Protein AF-A0A1X6N985-F1 (afdb_monomer_lite)

Sequence (125 aa):
MASNASIESLTDSLKRKSLTPQRKHHKLLKDGSEVWSQEVEKIFVDGLHKYWESPWATYSRGRSRWRNQFLVEHLKKHGIDRSKKQVASHIQVLRNMWRGEPEFHLVAGGEELFQENGLLASPQS

Organism: NCBI:txid670580

InterPro domains:
  IPR000818 TEA/ATTS domain [PF01285] (33-97)
  IPR000818 TEA/ATTS domain [PS51088] (29-101)
  IPR000818 TEA/ATTS domain [SM00426] (27-94)
  IPR038096 TEA/ATTS domain superfamily [G3DSA:6.10.20.40] (29-102)

Structure (mmCIF, N/CA/C/O backbone):
data_AF-A0A1X6N985-F1
#
_entry.id   AF-A0A1X6N985-F1
#
loop_
_atom_site.group_PDB
_atom_site.id
_atom_site.type_symbol
_atom_site.label_atom_id
_atom_site.label_alt_id
_atom_site.label_comp_id
_atom_site.label_asym_id
_atom_site.label_entity_id
_atom_site.label_seq_id
_atom_site.pdbx_PDB_ins_code
_atom_site.Cartn_x
_atom_site.Cartn_y
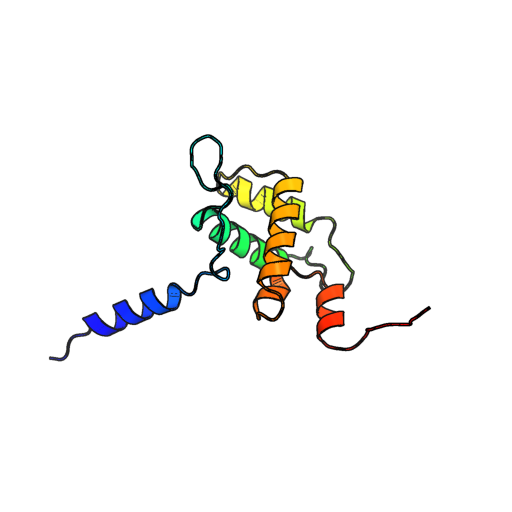_atom_site.Cartn_z
_atom_site.occupancy
_atom_site.B_iso_or_equiv
_atom_site.auth_seq_id
_atom_site.auth_comp_id
_atom_site.auth_asym_id
_atom_site.auth_atom_id
_atom_site.pdbx_PDB_model_num
ATOM 1 N N . MET A 1 1 ? 6.234 -42.479 25.593 1.00 42.97 1 MET A N 1
ATOM 2 C CA . MET A 1 1 ? 5.235 -41.557 25.011 1.00 42.97 1 MET A CA 1
ATOM 3 C C . MET A 1 1 ? 5.837 -40.159 25.038 1.00 42.97 1 MET A C 1
ATOM 5 O O . MET A 1 1 ? 5.801 -39.521 26.078 1.00 42.97 1 MET A O 1
ATOM 9 N N . ALA A 1 2 ? 6.525 -39.750 23.967 1.00 40.38 2 ALA A N 1
ATOM 10 C CA . ALA A 1 2 ? 7.191 -38.448 23.903 1.00 40.38 2 ALA A CA 1
ATOM 11 C C . ALA A 1 2 ? 6.214 -37.382 23.382 1.00 40.38 2 ALA A C 1
ATOM 13 O O . ALA A 1 2 ? 5.440 -37.623 22.462 1.00 40.38 2 ALA A O 1
ATOM 14 N N . SER A 1 3 ? 6.226 -36.238 24.052 1.00 48.25 3 SER A N 1
ATOM 15 C CA . SER A 1 3 ? 5.293 -35.117 23.990 1.00 48.25 3 SER A CA 1
ATOM 16 C C . SER A 1 3 ? 5.317 -34.351 22.659 1.00 48.25 3 SER A C 1
ATOM 18 O O . SER A 1 3 ? 6.271 -33.631 22.375 1.00 48.25 3 SER A O 1
ATOM 20 N N . ASN A 1 4 ? 4.213 -34.406 21.905 1.00 53.12 4 ASN A N 1
ATOM 21 C CA . ASN A 1 4 ? 3.981 -33.606 20.688 1.00 53.12 4 ASN A CA 1
ATOM 22 C C . ASN A 1 4 ? 3.835 -32.086 20.942 1.00 53.12 4 ASN A C 1
ATOM 24 O O . ASN A 1 4 ? 3.802 -31.310 19.993 1.00 53.12 4 ASN A O 1
ATOM 28 N N . ALA A 1 5 ? 3.787 -31.639 22.202 1.00 55.38 5 ALA A N 1
ATOM 29 C CA . ALA A 1 5 ? 3.532 -30.242 22.569 1.00 55.38 5 ALA A CA 1
ATOM 30 C C .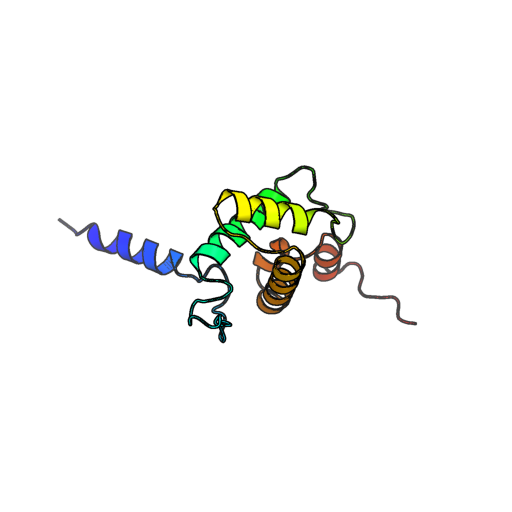 ALA A 1 5 ? 4.697 -29.268 22.275 1.00 55.38 5 ALA A C 1
ATOM 32 O O . ALA A 1 5 ? 4.501 -28.055 22.271 1.00 55.38 5 ALA A O 1
ATOM 33 N N . SER A 1 6 ? 5.917 -29.759 22.024 1.00 53.97 6 SER A N 1
ATOM 34 C CA . SER A 1 6 ? 7.088 -28.887 21.815 1.00 53.97 6 SER A CA 1
ATOM 35 C C . SER A 1 6 ? 7.258 -28.391 20.374 1.00 53.97 6 SER A C 1
ATOM 37 O O . SER A 1 6 ? 7.937 -27.387 20.164 1.00 53.97 6 SER A O 1
ATOM 39 N N . ILE A 1 7 ? 6.642 -29.044 19.381 1.00 53.22 7 ILE A N 1
ATOM 40 C CA . ILE A 1 7 ? 6.812 -28.674 17.964 1.00 53.22 7 ILE A CA 1
ATOM 41 C C . ILE A 1 7 ? 5.891 -27.507 17.576 1.00 53.22 7 ILE A C 1
ATOM 43 O O . ILE A 1 7 ? 6.332 -26.599 16.874 1.00 53.22 7 ILE A O 1
ATOM 47 N N . GLU A 1 8 ? 4.660 -27.447 18.094 1.00 50.09 8 GLU A N 1
ATOM 48 C CA . GLU A 1 8 ? 3.733 -26.340 17.798 1.00 50.09 8 GLU A CA 1
ATOM 49 C C . GLU A 1 8 ? 4.264 -24.983 18.303 1.00 50.09 8 GLU A C 1
ATOM 51 O O . GLU A 1 8 ? 4.164 -23.977 17.600 1.00 50.09 8 GLU A O 1
ATOM 56 N N . SER A 1 9 ? 4.950 -24.962 19.451 1.00 47.53 9 SER A N 1
ATOM 57 C CA . SER A 1 9 ? 5.545 -23.743 20.031 1.00 47.53 9 SER A CA 1
ATOM 58 C C . SER A 1 9 ? 6.677 -23.144 19.174 1.00 47.53 9 SER A C 1
ATOM 60 O O . SER A 1 9 ? 6.796 -21.923 19.037 1.00 47.53 9 SER A O 1
ATOM 62 N N . LEU A 1 10 ? 7.476 -23.989 18.510 1.00 48.81 10 LEU A N 1
ATOM 63 C CA . LEU A 1 10 ? 8.544 -23.541 17.606 1.00 48.81 10 LEU A CA 1
ATOM 64 C C . LEU A 1 10 ? 7.989 -22.949 16.304 1.00 48.81 10 LEU A C 1
ATOM 66 O O . LEU A 1 10 ? 8.556 -21.989 15.776 1.00 48.81 10 LEU A O 1
ATOM 70 N N . THR A 1 11 ? 6.864 -23.470 15.805 1.00 50.88 11 THR A N 1
ATOM 71 C CA . THR A 1 11 ? 6.227 -22.926 14.595 1.00 50.88 11 THR A CA 1
ATOM 72 C C . THR A 1 11 ? 5.668 -21.525 14.821 1.00 50.88 11 THR A C 1
ATOM 74 O O . THR A 1 11 ? 5.817 -20.668 13.950 1.00 50.88 11 THR A O 1
ATOM 77 N N . ASP A 1 12 ? 5.120 -21.248 16.006 1.00 46.22 12 ASP A N 1
ATOM 78 C CA . ASP A 1 12 ? 4.605 -19.923 16.350 1.00 46.22 12 ASP A CA 1
ATOM 79 C C . ASP A 1 12 ? 5.739 -18.899 16.540 1.00 46.22 12 ASP A C 1
ATOM 81 O O . ASP A 1 12 ? 5.654 -17.767 16.063 1.00 46.22 12 ASP A O 1
ATOM 85 N N . SER A 1 13 ? 6.865 -19.313 17.136 1.00 43.31 13 SER A N 1
ATOM 86 C CA . SER A 1 13 ? 8.028 -18.438 17.326 1.00 43.31 13 SER A CA 1
ATOM 87 C C . SER A 1 13 ? 8.766 -18.099 16.021 1.00 43.31 13 SER A C 1
ATOM 89 O O . SER A 1 13 ? 9.340 -17.015 15.919 1.00 43.31 13 SER A O 1
ATOM 91 N N . LEU A 1 14 ? 8.739 -18.974 15.007 1.00 49.53 14 LEU A N 1
ATOM 92 C CA . LEU A 1 14 ? 9.291 -18.685 13.672 1.00 49.53 14 LEU A CA 1
ATOM 93 C C . LEU A 1 14 ? 8.340 -17.843 12.806 1.00 49.53 14 LEU A C 1
ATOM 95 O O . LEU A 1 14 ? 8.804 -17.064 11.973 1.00 49.53 14 LEU A O 1
ATOM 99 N N . LYS A 1 15 ? 7.024 -17.931 13.045 1.00 46.75 15 LYS A N 1
ATOM 100 C CA . LYS A 1 15 ? 6.000 -17.065 12.428 1.00 46.75 15 LYS A CA 1
ATOM 101 C C . LYS A 1 15 ? 6.046 -15.620 12.939 1.00 46.75 15 LYS A C 1
ATOM 103 O O . LYS A 1 15 ? 5.499 -14.728 12.300 1.00 46.75 15 LYS A O 1
ATOM 108 N N . ARG A 1 16 ? 6.713 -15.398 14.078 1.00 46.25 16 ARG A N 1
ATOM 109 C CA . ARG A 1 16 ? 6.983 -14.091 14.698 1.00 46.25 16 ARG A CA 1
ATOM 110 C C . ARG A 1 16 ? 8.278 -13.427 14.218 1.00 46.25 16 ARG A C 1
ATOM 112 O O . ARG A 1 16 ? 8.716 -12.453 14.829 1.00 46.25 16 ARG A O 1
ATOM 119 N N . LYS A 1 17 ? 8.887 -13.883 13.116 1.00 48.03 17 LYS A N 1
ATOM 120 C CA . LYS A 1 17 ? 9.716 -12.972 12.315 1.00 48.03 17 LYS A CA 1
ATOM 121 C C . LYS A 1 17 ? 8.766 -11.886 11.831 1.00 48.03 17 LYS A C 1
ATOM 123 O O . LYS A 1 17 ? 7.904 -12.155 11.001 1.00 48.03 17 LYS A O 1
ATOM 128 N N . SER A 1 18 ? 8.819 -10.723 12.471 1.00 51.69 18 SER A N 1
ATOM 129 C CA . SER A 1 18 ? 7.946 -9.600 12.162 1.00 51.69 18 SER A CA 1
ATOM 130 C C . SER A 1 18 ? 7.956 -9.399 10.645 1.00 51.69 18 SER A C 1
ATOM 132 O O . SER A 1 18 ? 9.022 -9.223 10.062 1.00 51.69 18 SER A O 1
ATOM 134 N N . LEU A 1 19 ? 6.779 -9.509 10.013 1.00 57.31 19 LEU A N 1
ATOM 135 C CA . LEU A 1 19 ? 6.581 -9.391 8.556 1.00 57.31 19 LEU A CA 1
ATOM 136 C C . LEU A 1 19 ? 7.280 -8.150 7.969 1.00 57.31 19 LEU A C 1
ATOM 138 O O . LEU A 1 19 ? 7.620 -8.110 6.795 1.00 57.31 19 LEU A O 1
ATOM 142 N N . THR A 1 20 ? 7.510 -7.144 8.809 1.00 55.22 20 THR A N 1
ATOM 143 C CA . THR A 1 20 ? 8.370 -5.985 8.597 1.00 55.22 20 THR A CA 1
ATOM 144 C C . THR A 1 20 ? 9.518 -6.028 9.624 1.00 55.22 20 THR A C 1
ATOM 146 O O . THR A 1 20 ? 9.260 -6.365 10.781 1.00 55.22 20 THR A O 1
ATOM 149 N N . PRO A 1 21 ? 10.787 -5.701 9.292 1.00 56.94 21 PRO A N 1
ATOM 150 C CA . PRO A 1 21 ? 11.851 -5.527 10.277 1.00 56.94 21 PRO A CA 1
ATOM 151 C C . PRO A 1 21 ? 11.334 -4.628 11.393 1.00 56.94 21 PRO A C 1
ATOM 153 O O . PRO A 1 21 ? 10.761 -3.581 11.087 1.00 56.94 21 PRO A O 1
ATOM 156 N N . GLN A 1 22 ? 11.478 -5.044 12.656 1.00 54.44 22 GLN A N 1
ATOM 157 C CA . GLN A 1 22 ? 10.853 -4.356 13.788 1.00 54.44 22 GLN A CA 1
ATOM 158 C C . GLN A 1 22 ? 11.038 -2.838 13.696 1.00 54.44 22 GLN A C 1
ATOM 160 O O . GLN A 1 22 ? 12.140 -2.292 13.825 1.00 54.44 22 GLN A O 1
ATOM 165 N N . ARG A 1 23 ? 9.927 -2.152 13.442 1.00 56.94 23 ARG A N 1
ATOM 166 C CA . ARG A 1 23 ? 9.879 -0.710 13.260 1.00 56.94 23 ARG A CA 1
ATOM 167 C C . ARG A 1 23 ? 10.151 -0.071 14.620 1.00 56.94 23 ARG A C 1
ATOM 169 O O . ARG A 1 23 ? 9.316 -0.116 15.513 1.00 56.94 23 ARG A O 1
ATOM 176 N N . LYS A 1 24 ? 11.337 0.519 14.798 1.00 54.47 24 LYS A N 1
ATOM 177 C CA . LYS A 1 24 ? 11.779 1.069 16.098 1.00 54.47 24 LYS A CA 1
ATOM 178 C C . LYS A 1 24 ? 10.902 2.217 16.627 1.00 54.47 24 LYS A C 1
ATOM 180 O O . LYS A 1 24 ? 10.949 2.512 17.814 1.00 54.47 24 LYS A O 1
ATOM 185 N N . HIS A 1 25 ? 10.099 2.855 15.769 1.00 53.66 25 HIS A N 1
ATOM 186 C CA . HIS A 1 25 ? 9.200 3.946 16.149 1.00 53.66 25 HIS A CA 1
ATOM 187 C C . HIS A 1 25 ? 7.851 3.829 15.422 1.00 53.66 25 HIS A C 1
ATOM 189 O O . HIS A 1 25 ? 7.748 4.147 14.233 1.00 53.66 25 HIS A O 1
ATOM 195 N N . HIS A 1 26 ? 6.810 3.406 16.141 1.00 61.25 26 HIS A N 1
ATOM 196 C CA . HIS A 1 26 ? 5.428 3.460 15.664 1.00 61.25 26 HIS A CA 1
ATOM 197 C C . HIS A 1 26 ? 4.891 4.875 15.882 1.00 61.25 26 HIS A C 1
ATOM 199 O O . HIS A 1 26 ? 4.956 5.419 16.984 1.00 61.25 26 HIS A O 1
ATOM 205 N N . LYS A 1 27 ? 4.385 5.510 14.818 1.00 67.19 27 LYS A N 1
ATOM 206 C CA . LYS A 1 27 ? 3.665 6.776 14.976 1.00 67.19 27 LYS A CA 1
ATOM 207 C C . LYS A 1 27 ? 2.316 6.466 15.610 1.00 67.19 27 LYS A C 1
ATOM 209 O O . LYS A 1 27 ? 1.552 5.689 15.040 1.00 67.19 27 LYS A O 1
ATOM 214 N N . LEU A 1 28 ? 2.047 7.086 16.753 1.00 69.25 28 LEU A N 1
ATOM 215 C CA . LEU A 1 28 ? 0.755 7.022 17.420 1.00 69.25 28 LEU A CA 1
ATOM 216 C C . LEU A 1 28 ? -0.146 8.159 16.925 1.00 69.25 28 LEU A C 1
ATOM 218 O O . LEU A 1 28 ? 0.316 9.260 16.612 1.00 69.25 28 LEU A O 1
ATOM 222 N N . LEU A 1 29 ? -1.433 7.869 16.816 1.00 70.38 29 LEU A N 1
ATOM 223 C CA . LEU A 1 29 ? -2.506 8.828 16.619 1.00 70.38 29 LEU A CA 1
ATOM 224 C C . LEU A 1 29 ? -2.803 9.546 17.949 1.00 70.38 29 LEU A C 1
ATOM 226 O O . LEU A 1 29 ? -2.263 9.207 19.001 1.00 70.38 29 LEU A O 1
ATOM 230 N N . LYS A 1 30 ? -3.641 10.589 17.904 1.00 68.75 30 LYS A N 1
ATOM 231 C CA . LYS A 1 30 ? -3.964 11.428 19.080 1.00 68.75 30 LYS A CA 1
ATOM 232 C C . LYS A 1 30 ? -4.651 10.661 20.216 1.00 68.75 30 LYS A C 1
ATOM 234 O O . LYS A 1 30 ? -4.639 11.120 21.350 1.00 68.75 30 LYS A O 1
ATOM 239 N N . ASP A 1 31 ? -5.250 9.527 19.891 1.00 70.62 31 ASP A N 1
ATOM 240 C CA . ASP A 1 31 ? -5.900 8.584 20.798 1.00 70.62 31 ASP A CA 1
ATOM 241 C C . ASP A 1 31 ? -4.930 7.529 21.366 1.00 70.62 31 ASP A C 1
ATOM 243 O O . ASP A 1 31 ? -5.342 6.671 22.140 1.00 70.62 31 ASP A O 1
ATOM 247 N N . GLY A 1 32 ? -3.646 7.578 20.991 1.00 66.69 32 GLY A N 1
ATOM 248 C CA . GLY A 1 32 ? -2.639 6.597 21.392 1.00 66.69 32 GLY A CA 1
ATOM 249 C C . GLY A 1 32 ? -2.636 5.316 20.555 1.00 66.69 32 GLY A C 1
ATOM 250 O O . GLY A 1 32 ? -1.833 4.431 20.835 1.00 66.69 32 GLY A O 1
ATOM 251 N N . SER A 1 33 ? -3.478 5.206 19.521 1.00 67.44 33 SER A N 1
ATOM 252 C CA . SER A 1 33 ? -3.494 4.046 18.623 1.00 67.44 33 SER A CA 1
ATOM 253 C C . SER A 1 33 ? -2.387 4.126 17.565 1.00 67.44 33 SER A C 1
ATOM 255 O O . SER A 1 33 ? -2.001 5.205 17.118 1.00 67.44 33 SER A O 1
ATOM 257 N N . GLU A 1 34 ? -1.834 2.991 17.139 1.00 80.81 34 GLU A N 1
ATOM 258 C CA . GLU A 1 34 ? -0.801 2.972 16.097 1.00 80.81 34 GLU A CA 1
ATOM 259 C C . GLU A 1 34 ? -1.387 3.335 14.720 1.00 80.81 34 GLU A C 1
ATOM 261 O O . GLU A 1 34 ? -2.374 2.755 14.268 1.00 80.81 34 GLU A O 1
ATOM 266 N N . VAL A 1 35 ? -0.745 4.264 13.995 1.00 80.94 35 VAL A N 1
ATOM 267 C CA . VAL A 1 35 ? -1.165 4.663 12.631 1.00 80.94 35 VAL A CA 1
ATOM 268 C C . VAL A 1 35 ? -1.151 3.462 11.669 1.00 80.94 35 VAL A C 1
ATOM 270 O O . VAL A 1 35 ? -1.984 3.377 10.758 1.00 80.94 35 VAL A O 1
ATOM 273 N N . TRP A 1 36 ? -0.204 2.548 11.878 1.00 85.19 36 TRP A N 1
ATOM 274 C CA . TRP A 1 36 ? -0.028 1.292 11.153 1.00 85.19 36 TRP A CA 1
ATOM 275 C C . TRP A 1 36 ? 0.221 0.184 12.173 1.00 85.19 36 TRP A C 1
ATOM 277 O O . TRP A 1 36 ? 1.370 -0.144 12.452 1.00 85.19 36 TRP A O 1
ATOM 287 N N . SER A 1 37 ? -0.852 -0.326 12.776 1.00 85.88 37 SER A N 1
ATOM 288 C CA . SER A 1 37 ? -0.750 -1.464 13.689 1.00 85.88 37 SER A CA 1
ATOM 289 C C . SER A 1 37 ? -0.289 -2.720 12.952 1.00 85.88 37 SER A C 1
ATOM 291 O O . SER A 1 37 ? -0.464 -2.838 11.737 1.00 85.88 37 SER A O 1
ATOM 293 N N . GLN A 1 38 ? 0.255 -3.691 13.688 1.00 83.50 38 GLN A N 1
ATOM 294 C CA . GLN A 1 38 ? 0.736 -4.955 13.111 1.00 83.50 38 GLN A CA 1
ATOM 295 C C . GLN A 1 38 ? -0.334 -5.681 12.275 1.00 83.50 38 GLN A C 1
ATOM 297 O O . GLN A 1 38 ? -0.030 -6.253 11.230 1.00 83.50 38 GLN A O 1
ATOM 302 N N . GLU A 1 39 ? -1.598 -5.631 12.701 1.00 85.75 39 GLU A N 1
ATOM 303 C CA . GLU A 1 39 ? -2.720 -6.217 11.962 1.00 85.75 39 GLU A CA 1
ATOM 304 C C . GLU A 1 39 ? -2.974 -5.493 10.632 1.00 85.75 39 GLU A C 1
ATOM 306 O O . GLU A 1 39 ? -3.109 -6.133 9.587 1.00 85.75 39 GLU A O 1
ATOM 311 N N . VAL A 1 40 ? -2.960 -4.155 10.647 1.00 89.50 40 VAL A N 1
ATOM 312 C CA . VAL A 1 40 ? -3.109 -3.343 9.433 1.00 89.50 40 VAL A CA 1
ATOM 313 C C . VAL A 1 40 ? -1.925 -3.563 8.491 1.00 89.50 40 VAL A C 1
ATOM 315 O O . VAL A 1 40 ? -2.130 -3.672 7.285 1.00 89.50 40 VAL A O 1
ATOM 318 N N . GLU A 1 41 ? -0.698 -3.659 9.014 1.00 88.94 41 GLU A N 1
ATOM 319 C CA . GLU A 1 41 ? 0.492 -3.966 8.212 1.00 88.94 41 GLU A CA 1
ATOM 320 C C . GLU A 1 41 ? 0.388 -5.348 7.560 1.00 88.94 41 GLU A C 1
ATOM 322 O O . GLU A 1 41 ? 0.674 -5.482 6.374 1.00 88.94 41 GLU A O 1
ATOM 327 N N . LYS A 1 42 ? -0.099 -6.366 8.275 1.00 88.56 42 LYS A N 1
ATOM 328 C CA . LYS A 1 42 ? -0.308 -7.701 7.700 1.00 88.56 42 LYS A CA 1
ATOM 329 C C . LYS A 1 42 ? -1.262 -7.664 6.501 1.00 88.56 42 LYS A C 1
ATOM 331 O O . LYS A 1 42 ? -0.955 -8.243 5.461 1.00 88.56 42 LYS A O 1
ATOM 336 N N . ILE A 1 43 ? -2.385 -6.955 6.624 1.00 92.31 43 ILE A N 1
ATOM 337 C CA . ILE A 1 43 ? -3.347 -6.765 5.523 1.00 92.31 43 ILE A CA 1
ATOM 338 C C . ILE A 1 43 ? -2.719 -5.931 4.397 1.00 92.31 43 ILE A C 1
ATOM 340 O O . ILE A 1 43 ? -2.941 -6.190 3.217 1.00 92.31 43 ILE A O 1
ATOM 344 N N . PHE A 1 44 ? -1.898 -4.938 4.740 1.00 91.88 44 PHE A N 1
ATOM 345 C CA . PHE A 1 44 ? -1.190 -4.121 3.760 1.00 91.88 44 PHE A CA 1
ATOM 346 C C . PHE A 1 44 ? -0.239 -4.954 2.894 1.00 91.88 44 PHE A C 1
ATOM 348 O O . PHE A 1 44 ? -0.231 -4.805 1.672 1.00 91.88 44 PHE A O 1
ATOM 355 N N . VAL A 1 45 ? 0.545 -5.836 3.519 1.00 89.75 45 VAL A N 1
ATOM 356 C CA . VAL A 1 45 ? 1.489 -6.724 2.828 1.00 89.75 45 VAL A CA 1
ATOM 357 C C . VAL A 1 45 ? 0.751 -7.760 1.982 1.00 89.75 45 VAL A C 1
ATOM 359 O O . VAL A 1 45 ? 1.113 -7.952 0.824 1.00 89.75 45 VAL A O 1
ATOM 362 N N . ASP A 1 46 ? -0.339 -8.346 2.485 1.00 91.38 46 ASP A N 1
ATOM 363 C CA . ASP A 1 46 ? -1.231 -9.195 1.678 1.00 91.38 46 ASP A CA 1
ATOM 364 C C . ASP A 1 46 ? -1.762 -8.448 0.438 1.00 91.38 46 ASP A C 1
ATOM 366 O O . ASP A 1 46 ? -1.749 -8.966 -0.681 1.00 91.38 46 ASP A O 1
ATOM 370 N N . GLY A 1 47 ? -2.131 -7.175 0.601 1.00 92.12 47 GLY A N 1
ATOM 371 C CA . GLY A 1 47 ? -2.494 -6.292 -0.503 1.00 92.12 47 GLY A CA 1
ATOM 372 C C . GLY A 1 47 ? -1.364 -6.073 -1.516 1.00 92.12 47 GLY A C 1
ATOM 373 O O . GLY A 1 47 ? -1.635 -6.006 -2.715 1.00 92.12 47 GLY A O 1
ATOM 374 N N . LEU A 1 48 ? -0.104 -5.981 -1.077 1.00 89.94 48 LEU A N 1
ATOM 375 C CA . LEU A 1 48 ? 1.048 -5.889 -1.983 1.00 89.94 48 LEU A CA 1
ATOM 376 C C . LEU A 1 48 ? 1.228 -7.178 -2.791 1.00 89.94 48 LEU A C 1
ATOM 378 O O . LEU A 1 48 ? 1.413 -7.093 -4.004 1.00 89.94 48 LEU A O 1
ATOM 382 N N . HIS A 1 49 ? 1.115 -8.349 -2.159 1.00 88.56 49 HIS A N 1
ATOM 383 C CA . HIS A 1 49 ? 1.171 -9.638 -2.859 1.00 88.56 49 HIS A CA 1
ATOM 384 C C . HIS A 1 49 ? 0.066 -9.755 -3.913 1.00 88.56 49 HIS A C 1
ATOM 386 O O . HIS A 1 49 ? 0.353 -9.992 -5.084 1.00 88.56 49 HIS A O 1
ATOM 392 N N . LYS A 1 50 ? -1.185 -9.466 -3.538 1.00 89.75 50 LYS A N 1
ATOM 393 C CA . LYS A 1 50 ? -2.330 -9.486 -4.465 1.00 89.75 50 LYS A CA 1
ATOM 394 C C . LYS A 1 50 ? -2.196 -8.480 -5.601 1.00 89.75 50 LYS A C 1
ATOM 396 O O . LYS A 1 50 ? -2.657 -8.736 -6.710 1.00 89.75 50 LYS A O 1
ATOM 401 N N . TYR A 1 51 ? -1.592 -7.321 -5.337 1.00 88.62 51 TYR A N 1
ATOM 402 C CA . TYR A 1 51 ? -1.289 -6.357 -6.389 1.00 88.62 51 TYR A CA 1
ATOM 403 C C . TYR A 1 51 ? -0.301 -6.951 -7.391 1.00 88.62 51 TYR A C 1
ATOM 405 O O . TYR A 1 51 ? -0.538 -6.823 -8.589 1.00 88.62 51 TYR A O 1
ATOM 413 N N . TRP A 1 52 ? 0.763 -7.604 -6.921 1.00 82.75 52 TRP A N 1
ATOM 414 C CA . TRP A 1 52 ? 1.743 -8.253 -7.789 1.00 82.75 52 TRP A CA 1
ATOM 415 C C . TRP A 1 52 ? 1.139 -9.405 -8.590 1.00 82.75 52 TRP A C 1
ATOM 417 O O . TRP A 1 52 ? 1.418 -9.509 -9.771 1.00 82.75 52 TRP A O 1
ATOM 427 N N . GLU A 1 53 ? 0.231 -10.189 -8.019 1.00 84.06 53 GLU A N 1
ATOM 428 C CA . GLU A 1 53 ? -0.502 -11.230 -8.759 1.00 84.06 53 GLU A CA 1
ATOM 429 C C . GLU A 1 53 ? -1.502 -10.672 -9.789 1.00 84.06 53 GLU A C 1
ATOM 431 O O . GLU A 1 53 ? -2.012 -11.405 -10.637 1.00 84.06 53 GLU A O 1
ATOM 436 N N . SER A 1 54 ? -1.816 -9.375 -9.728 1.00 81.56 54 SER A N 1
ATOM 437 C CA . SER A 1 54 ? -2.827 -8.771 -10.590 1.00 81.56 54 SER A CA 1
ATOM 438 C C . SER A 1 54 ? -2.287 -8.408 -11.984 1.00 81.56 54 SER A C 1
ATOM 440 O O . SER A 1 54 ? -1.119 -8.039 -12.123 1.00 81.56 54 SER A O 1
ATOM 442 N N . PRO A 1 55 ? -3.146 -8.351 -13.024 1.00 79.06 55 PRO A N 1
ATOM 443 C CA . PRO A 1 55 ? -2.748 -7.915 -14.370 1.00 79.06 55 PRO A CA 1
ATOM 444 C C . PRO A 1 55 ? -2.218 -6.474 -14.438 1.00 79.06 55 PRO A C 1
ATOM 446 O O . PRO A 1 55 ? -1.652 -6.057 -15.446 1.00 79.06 55 PRO A O 1
ATOM 449 N N . TRP A 1 56 ? -2.437 -5.686 -13.383 1.00 73.88 56 TRP A N 1
ATOM 450 C CA . TRP A 1 56 ? -1.993 -4.297 -13.280 1.00 73.88 56 TRP A CA 1
ATOM 451 C C . TRP A 1 56 ? -0.591 -4.163 -12.677 1.00 73.88 56 TRP A C 1
ATOM 453 O O . TRP A 1 56 ? -0.043 -3.052 -12.643 1.00 73.88 56 TRP A O 1
ATOM 463 N N . ALA A 1 57 ? -0.007 -5.270 -12.210 1.00 78.69 57 ALA A N 1
ATOM 464 C CA . ALA A 1 57 ? 1.366 -5.323 -11.750 1.00 78.69 57 ALA A CA 1
ATOM 465 C C . ALA A 1 57 ? 2.312 -4.968 -12.894 1.00 78.69 57 ALA A C 1
ATOM 467 O O . ALA A 1 57 ? 2.457 -5.670 -13.893 1.00 78.69 57 ALA A O 1
ATOM 468 N N . THR A 1 58 ? 2.963 -3.819 -12.763 1.00 68.81 58 THR A N 1
ATOM 469 C CA . THR A 1 58 ? 3.927 -3.373 -13.759 1.00 68.81 58 THR A CA 1
ATOM 470 C C . THR A 1 58 ? 5.307 -3.943 -13.440 1.00 68.81 58 THR A C 1
ATOM 472 O O . THR A 1 58 ? 6.102 -3.308 -12.751 1.00 68.81 58 THR A O 1
ATOM 475 N N . TYR A 1 59 ? 5.583 -5.143 -13.957 1.00 62.62 59 TYR A N 1
ATOM 476 C CA . TYR A 1 59 ? 6.867 -5.832 -13.784 1.00 62.62 59 TYR A CA 1
ATOM 477 C C . TYR A 1 59 ? 8.036 -5.159 -14.522 1.00 62.62 59 TYR A C 1
ATOM 479 O O . TYR A 1 59 ? 9.173 -5.324 -14.107 1.00 62.62 59 TYR A O 1
ATOM 487 N N . SER A 1 60 ? 7.782 -4.378 -15.583 1.00 55.28 60 SER A N 1
ATOM 488 C CA . SER A 1 60 ? 8.831 -3.889 -16.503 1.00 55.28 60 SER A CA 1
ATOM 489 C C . SER A 1 60 ? 8.815 -2.390 -16.832 1.00 55.28 60 SER A C 1
ATOM 491 O O . SER A 1 60 ? 9.716 -1.904 -17.508 1.00 55.28 60 SER A O 1
ATOM 493 N N . ARG A 1 61 ? 7.818 -1.622 -16.373 1.00 57.34 61 ARG A N 1
ATOM 494 C CA . ARG A 1 61 ? 7.657 -0.192 -16.720 1.00 57.34 61 ARG A CA 1
ATOM 495 C C . ARG A 1 61 ? 7.447 0.711 -15.500 1.00 57.34 61 ARG A C 1
ATOM 497 O O . ARG A 1 61 ? 6.340 1.170 -15.240 1.00 57.34 61 ARG A O 1
ATOM 504 N N . GLY A 1 62 ? 8.522 1.009 -14.773 1.00 64.00 62 GLY A N 1
ATOM 505 C CA . GLY A 1 62 ? 8.539 2.093 -13.779 1.00 64.00 62 GLY A CA 1
ATOM 506 C C . GLY A 1 62 ? 7.494 1.978 -12.656 1.00 64.00 62 GLY A C 1
ATOM 507 O O . GLY A 1 62 ? 7.073 0.888 -12.264 1.00 64.00 62 GLY A O 1
ATOM 508 N N . ARG A 1 63 ? 7.089 3.123 -12.087 1.00 68.50 63 ARG A N 1
ATOM 509 C CA . ARG A 1 63 ? 6.089 3.186 -11.005 1.00 68.50 63 ARG A CA 1
ATOM 510 C C . ARG A 1 63 ? 4.668 3.073 -11.557 1.00 68.50 63 ARG A C 1
ATOM 512 O O . ARG A 1 63 ? 4.208 3.950 -12.286 1.00 68.50 63 ARG A O 1
ATOM 519 N N . SER A 1 64 ? 3.932 2.051 -11.125 1.00 75.19 64 SER A N 1
ATOM 520 C CA . SER A 1 64 ? 2.510 1.915 -11.455 1.00 75.19 64 SER A CA 1
ATOM 521 C C . SER A 1 64 ? 1.682 3.079 -10.911 1.00 75.19 64 SER A C 1
ATOM 523 O O . SER A 1 64 ? 1.777 3.452 -9.738 1.00 75.19 64 SER A O 1
ATOM 525 N N . ARG A 1 65 ? 0.809 3.622 -11.766 1.00 78.94 65 ARG A N 1
ATOM 526 C CA . ARG A 1 65 ? -0.151 4.675 -11.397 1.00 78.94 65 ARG A CA 1
ATOM 527 C C . ARG A 1 65 ? -1.304 4.139 -10.544 1.00 78.94 65 ARG A C 1
ATOM 529 O O . ARG A 1 65 ? -1.984 4.928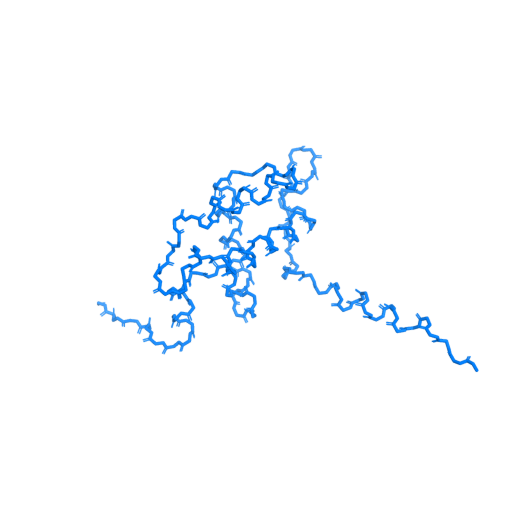 -9.890 1.00 78.94 65 ARG A O 1
ATOM 536 N N . TRP A 1 66 ? -1.525 2.822 -10.552 1.00 87.88 66 TRP A N 1
ATOM 537 C CA . TRP A 1 66 ? -2.708 2.200 -9.957 1.00 87.88 66 TRP A CA 1
ATOM 538 C C . TRP A 1 66 ? -2.429 1.445 -8.653 1.00 87.88 66 TRP A C 1
ATOM 540 O O . TRP A 1 66 ? -3.331 1.336 -7.827 1.00 87.88 66 TRP A O 1
ATOM 550 N N . ARG A 1 67 ? -1.176 1.043 -8.388 1.00 89.62 67 ARG A N 1
ATOM 551 C CA . ARG A 1 67 ? -0.770 0.333 -7.155 1.00 89.62 67 ARG A CA 1
ATOM 552 C C . ARG A 1 67 ? -1.358 0.941 -5.882 1.00 89.62 67 ARG A C 1
ATOM 554 O O . ARG A 1 67 ? -1.963 0.255 -5.069 1.00 89.62 67 ARG A O 1
ATOM 561 N N . ASN A 1 68 ? -1.208 2.251 -5.710 1.00 92.56 68 ASN A N 1
ATOM 562 C CA . ASN A 1 68 ? -1.653 2.902 -4.481 1.00 92.56 68 ASN A CA 1
ATOM 563 C C . ASN A 1 68 ? -3.185 2.958 -4.382 1.00 92.56 68 ASN A C 1
ATOM 565 O O . ASN A 1 68 ? -3.712 2.912 -3.279 1.00 92.56 68 ASN A O 1
ATOM 569 N N . GLN A 1 69 ? -3.897 3.066 -5.511 1.00 92.62 69 GLN A N 1
ATOM 570 C CA . GLN A 1 69 ? -5.362 2.997 -5.526 1.00 92.62 69 GLN A CA 1
ATOM 571 C C . GLN A 1 69 ? -5.831 1.588 -5.155 1.00 92.62 69 GLN A C 1
ATOM 573 O O . GLN A 1 69 ? -6.700 1.457 -4.300 1.00 92.62 69 GLN A O 1
ATOM 578 N N . PHE A 1 70 ? -5.207 0.557 -5.725 1.00 93.38 70 PHE A N 1
ATOM 579 C CA . PHE A 1 70 ? -5.507 -0.832 -5.395 1.00 93.38 70 PHE A CA 1
ATOM 580 C C . PHE A 1 70 ? -5.360 -1.116 -3.901 1.00 93.38 70 PHE A C 1
ATOM 582 O O . PHE A 1 70 ? -6.253 -1.688 -3.287 1.00 93.38 70 PHE A O 1
ATOM 589 N N . LEU A 1 71 ? -4.258 -0.670 -3.294 1.00 93.69 71 LEU A N 1
ATOM 590 C CA . LEU A 1 71 ? -4.015 -0.877 -1.866 1.00 93.69 71 LEU A CA 1
ATOM 591 C C . LEU A 1 71 ? -5.030 -0.136 -0.994 1.00 93.69 71 LEU A C 1
ATOM 593 O O . LEU A 1 71 ? -5.482 -0.682 0.006 1.00 93.69 71 LEU A O 1
ATOM 597 N N . VAL A 1 72 ? -5.433 1.080 -1.379 1.00 95.25 72 VAL A N 1
ATOM 598 C CA . VAL A 1 72 ? -6.520 1.797 -0.692 1.00 95.25 72 VAL A CA 1
ATOM 599 C C . VAL A 1 72 ? -7.815 0.986 -0.740 1.00 95.25 72 VAL A C 1
ATOM 601 O O . VAL A 1 72 ? -8.464 0.811 0.287 1.00 95.25 72 VAL A O 1
ATOM 604 N N . GLU A 1 73 ? -8.183 0.458 -1.907 1.00 95.19 73 GLU A N 1
ATOM 605 C CA . GLU A 1 73 ? -9.383 -0.372 -2.055 1.00 95.19 73 GLU A CA 1
ATOM 606 C C . GLU A 1 73 ? -9.280 -1.682 -1.269 1.00 95.19 73 GLU A C 1
ATOM 608 O O . GLU A 1 73 ? -10.257 -2.117 -0.661 1.00 95.19 73 GLU A O 1
ATOM 613 N N . HIS A 1 74 ? -8.099 -2.297 -1.243 1.00 94.81 74 HIS A N 1
ATOM 614 C CA . HIS A 1 74 ? -7.838 -3.524 -0.503 1.00 94.81 74 HIS A CA 1
ATOM 615 C C . HIS A 1 74 ? -7.981 -3.327 1.013 1.00 94.81 74 HIS A C 1
ATOM 617 O O . HIS A 1 74 ? -8.653 -4.117 1.677 1.00 94.81 74 HIS A O 1
ATOM 623 N N . LEU A 1 75 ? -7.406 -2.250 1.552 1.00 94.25 75 LEU A N 1
ATOM 624 C CA . LEU A 1 75 ? -7.551 -1.882 2.962 1.00 94.25 75 LEU A CA 1
ATOM 625 C C . LEU A 1 75 ? -9.009 -1.562 3.300 1.00 94.25 75 LEU A C 1
ATOM 627 O O . LEU A 1 75 ? -9.536 -2.058 4.294 1.00 94.25 75 LEU A O 1
ATOM 631 N N . LYS A 1 76 ? -9.695 -0.814 2.427 1.00 95.88 76 LYS A N 1
ATOM 632 C CA . LYS A 1 76 ? -11.103 -0.458 2.620 1.00 95.88 76 LYS A CA 1
ATOM 633 C C . LYS A 1 76 ? -12.011 -1.690 2.684 1.00 95.88 76 LYS A C 1
ATOM 635 O O . LYS A 1 76 ? -12.935 -1.716 3.490 1.00 95.88 76 LYS A O 1
ATOM 640 N N . LYS A 1 77 ? -11.730 -2.735 1.895 1.00 95.19 77 LYS A N 1
ATOM 641 C CA . LYS A 1 77 ? -12.448 -4.027 1.962 1.00 95.19 77 LYS A CA 1
ATOM 642 C C . LYS A 1 77 ? -12.315 -4.725 3.319 1.00 95.19 77 LYS A C 1
ATOM 644 O O . LYS A 1 77 ? -13.207 -5.478 3.686 1.00 95.19 77 LYS A O 1
ATOM 649 N N . HIS A 1 78 ? -11.243 -4.452 4.059 1.00 93.62 78 HIS A N 1
ATOM 650 C CA . HIS A 1 78 ? -11.017 -4.956 5.416 1.00 93.62 78 HIS A CA 1
ATOM 651 C C . HIS A 1 78 ? -11.461 -3.958 6.502 1.00 93.62 78 HIS A C 1
ATOM 653 O O . HIS A 1 78 ? -11.097 -4.111 7.662 1.00 93.62 78 HIS A O 1
ATOM 659 N N . GLY A 1 79 ? -12.226 -2.919 6.143 1.00 93.69 79 GLY A N 1
ATOM 660 C CA . GLY A 1 79 ? -12.710 -1.906 7.086 1.00 93.69 79 GLY A CA 1
ATOM 661 C C . GLY A 1 79 ? -11.662 -0.869 7.499 1.00 93.69 79 GLY A C 1
ATOM 662 O O . GLY A 1 79 ? -11.870 -0.143 8.467 1.00 93.69 79 GLY A O 1
ATOM 663 N N . ILE A 1 80 ? -10.534 -0.780 6.785 1.00 92.56 80 ILE A N 1
ATOM 664 C CA . ILE A 1 80 ? -9.443 0.145 7.101 1.00 92.56 80 ILE A CA 1
ATOM 665 C C . ILE A 1 80 ? -9.440 1.300 6.099 1.00 92.56 80 ILE A C 1
ATOM 667 O O . ILE A 1 80 ? -9.022 1.153 4.949 1.00 92.56 80 ILE A O 1
ATOM 671 N N . ASP A 1 81 ? -9.838 2.488 6.549 1.00 93.06 81 ASP A N 1
ATOM 672 C CA . ASP A 1 81 ? -9.782 3.691 5.721 1.00 93.06 81 ASP A CA 1
ATOM 673 C C . ASP A 1 81 ? -8.388 4.338 5.759 1.00 93.06 81 ASP A C 1
ATOM 675 O O . ASP A 1 81 ? -7.905 4.828 6.789 1.00 93.06 81 ASP A O 1
ATOM 679 N N . ARG A 1 82 ? -7.719 4.356 4.601 1.00 92.06 82 ARG A N 1
ATOM 680 C CA . ARG A 1 82 ? -6.445 5.055 4.374 1.00 92.06 82 ARG A CA 1
ATOM 681 C C . ARG A 1 82 ? -6.477 5.774 3.032 1.00 92.06 82 ARG A C 1
ATOM 683 O O . ARG A 1 82 ? -6.990 5.272 2.041 1.00 9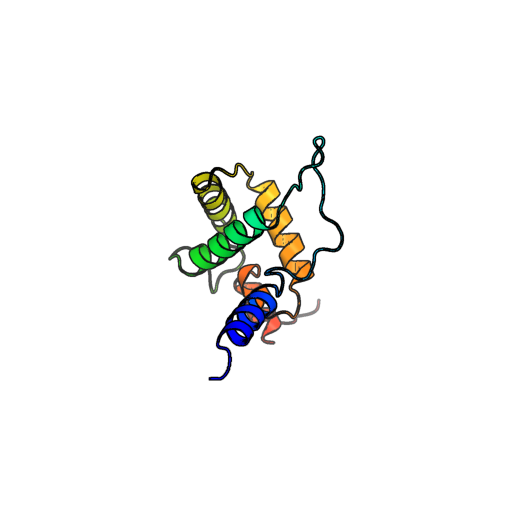2.06 82 ARG A O 1
ATOM 690 N N . SER A 1 83 ? -5.890 6.964 2.983 1.00 92.81 83 SER A N 1
ATOM 691 C CA . SER A 1 83 ? -5.759 7.746 1.751 1.00 92.81 83 SER A CA 1
ATOM 692 C C . SER A 1 83 ? -4.578 7.279 0.894 1.00 92.81 83 SER A C 1
ATOM 694 O O . SER A 1 83 ? -3.582 6.761 1.405 1.00 92.81 83 SER A O 1
ATOM 696 N N . LYS A 1 84 ? -4.610 7.584 -0.413 1.00 91.62 84 LYS A N 1
ATOM 697 C CA . LYS A 1 84 ? -3.476 7.346 -1.334 1.00 91.62 84 LYS A CA 1
ATOM 698 C C . LYS A 1 84 ? -2.153 7.916 -0.826 1.00 91.62 84 LYS A C 1
ATOM 700 O O . LYS A 1 84 ? -1.108 7.319 -1.058 1.00 91.62 84 LYS A O 1
ATOM 705 N N . LYS A 1 85 ? -2.192 9.079 -0.164 1.00 91.38 85 LYS A N 1
ATOM 706 C CA . LYS A 1 85 ? -1.000 9.748 0.381 1.00 91.38 85 LYS A CA 1
ATOM 707 C C . LYS A 1 85 ? -0.426 8.976 1.568 1.00 91.38 85 LYS A C 1
ATOM 709 O O . LYS A 1 85 ? 0.784 8.783 1.628 1.00 91.38 85 LYS A O 1
ATOM 714 N N . GLN A 1 86 ? -1.285 8.497 2.472 1.00 91.12 86 GLN A N 1
ATOM 715 C CA . GLN A 1 86 ? -0.866 7.651 3.595 1.00 91.12 86 GLN A CA 1
ATOM 716 C C . GLN A 1 86 ? -0.269 6.333 3.096 1.00 91.12 86 GLN A C 1
ATOM 718 O O . GLN A 1 86 ? 0.804 5.952 3.550 1.00 91.12 86 GLN A O 1
ATOM 723 N N . VAL A 1 87 ? -0.913 5.692 2.115 1.00 92.25 87 VAL A N 1
ATOM 724 C CA . VAL A 1 87 ? -0.399 4.479 1.462 1.00 92.25 87 VAL A CA 1
ATOM 725 C C . VAL A 1 87 ? 0.959 4.741 0.809 1.00 92.25 87 VAL A C 1
ATOM 727 O O . VAL A 1 87 ? 1.915 4.025 1.085 1.00 92.25 87 VAL A O 1
ATOM 730 N N . ALA A 1 88 ? 1.091 5.801 0.006 1.00 90.31 88 ALA A N 1
ATOM 731 C CA . ALA A 1 88 ? 2.355 6.148 -0.646 1.00 90.31 88 ALA A CA 1
ATOM 732 C C . ALA A 1 88 ? 3.490 6.388 0.365 1.00 90.31 88 ALA A C 1
ATOM 734 O O . ALA A 1 88 ? 4.589 5.862 0.197 1.00 90.31 88 ALA A O 1
ATOM 735 N N . SER A 1 89 ? 3.210 7.146 1.430 1.00 90.19 89 SER A N 1
ATOM 736 C CA . SER A 1 89 ? 4.171 7.404 2.504 1.00 90.19 89 SER A CA 1
ATOM 737 C C . SER A 1 89 ? 4.583 6.114 3.214 1.00 90.19 89 SER A C 1
ATOM 739 O O . SER A 1 89 ? 5.765 5.921 3.487 1.00 90.19 89 SER A O 1
ATOM 741 N N . HIS A 1 90 ? 3.639 5.206 3.467 1.00 89.56 90 HIS A N 1
ATOM 742 C CA . HIS A 1 90 ? 3.940 3.930 4.103 1.00 89.56 90 HIS A CA 1
ATOM 743 C C . HIS A 1 90 ? 4.831 3.044 3.225 1.00 89.56 90 HIS A C 1
ATOM 745 O O . HIS A 1 90 ? 5.843 2.550 3.717 1.00 89.56 90 HIS A O 1
ATOM 751 N N . ILE A 1 91 ? 4.536 2.936 1.922 1.00 89.44 91 ILE A N 1
ATOM 752 C CA . ILE A 1 91 ? 5.382 2.204 0.961 1.00 89.44 91 ILE A CA 1
ATOM 753 C C . ILE A 1 91 ? 6.805 2.759 0.952 1.00 89.44 91 ILE A C 1
ATOM 755 O O . ILE A 1 91 ? 7.759 1.990 0.937 1.00 89.44 91 ILE A O 1
ATOM 759 N N . GLN A 1 92 ? 6.972 4.083 0.980 1.00 87.25 92 GLN A N 1
ATOM 760 C CA . GLN A 1 92 ? 8.301 4.693 1.008 1.00 87.25 92 GLN A CA 1
ATOM 761 C C . GLN A 1 92 ? 9.087 4.302 2.263 1.00 87.25 92 GLN A C 1
ATOM 763 O O . GLN A 1 92 ? 10.283 4.029 2.177 1.00 87.25 92 GLN A O 1
ATOM 768 N N . VAL A 1 93 ? 8.434 4.268 3.426 1.00 86.00 93 VAL A N 1
ATOM 769 C CA . VAL A 1 93 ? 9.107 3.839 4.655 1.00 86.00 93 VAL A CA 1
ATOM 770 C C . VAL A 1 93 ? 9.468 2.357 4.583 1.00 86.00 93 VAL A C 1
ATOM 772 O O . VAL A 1 93 ? 10.604 2.021 4.899 1.00 86.00 93 VAL A O 1
ATOM 775 N N . LEU A 1 94 ? 8.562 1.495 4.105 1.00 84.88 94 LEU A N 1
ATOM 776 C CA . LEU A 1 94 ? 8.865 0.076 3.898 1.00 84.88 94 LEU A CA 1
ATOM 777 C C . LEU A 1 94 ? 10.026 -0.116 2.919 1.00 84.88 94 LEU A C 1
ATOM 779 O O . LEU A 1 94 ? 10.932 -0.880 3.206 1.00 84.88 94 LEU A O 1
ATOM 783 N N . ARG A 1 95 ? 10.078 0.651 1.825 1.00 83.62 95 ARG A N 1
ATOM 784 C CA . ARG A 1 95 ? 11.203 0.637 0.878 1.00 83.62 95 ARG A CA 1
ATOM 785 C C . ARG A 1 95 ? 12.535 0.971 1.551 1.00 83.62 95 ARG A C 1
ATOM 787 O O . ARG A 1 95 ? 13.553 0.373 1.228 1.00 83.62 95 ARG A O 1
ATOM 794 N N . ASN A 1 96 ? 12.550 1.930 2.472 1.00 82.81 96 ASN A N 1
ATOM 795 C CA . ASN A 1 96 ? 13.769 2.264 3.206 1.00 82.81 96 ASN A CA 1
ATOM 796 C C . ASN A 1 96 ? 14.146 1.183 4.227 1.00 82.81 96 ASN A C 1
ATOM 798 O O . ASN A 1 96 ? 15.331 0.967 4.449 1.00 82.81 96 ASN A O 1
ATOM 802 N N . MET A 1 97 ? 13.156 0.527 4.835 1.00 79.75 97 MET A N 1
ATOM 803 C CA . MET A 1 97 ? 13.366 -0.519 5.839 1.00 79.75 97 MET A CA 1
ATOM 804 C C . MET A 1 97 ? 13.778 -1.861 5.231 1.00 79.75 97 MET A C 1
ATOM 806 O O . MET A 1 97 ? 14.632 -2.530 5.791 1.00 79.75 97 MET A O 1
ATOM 810 N N . TRP A 1 98 ? 13.186 -2.240 4.101 1.00 79.81 98 TRP A N 1
ATOM 811 C CA . TRP A 1 98 ? 13.435 -3.502 3.402 1.00 79.81 98 TRP A CA 1
ATOM 812 C C . TRP A 1 98 ? 14.592 -3.425 2.411 1.00 79.81 98 TRP A C 1
ATOM 814 O O . TRP A 1 98 ? 14.789 -4.352 1.643 1.00 79.81 98 TRP A O 1
ATOM 824 N N . ARG A 1 99 ? 15.361 -2.333 2.371 1.00 78.31 99 ARG A N 1
ATOM 825 C CA . ARG A 1 99 ? 16.507 -2.240 1.459 1.00 78.31 99 ARG A CA 1
ATOM 826 C C . ARG A 1 99 ? 17.526 -3.337 1.796 1.00 78.31 99 ARG A C 1
ATOM 828 O O . ARG A 1 99 ? 18.086 -3.312 2.887 1.00 78.31 99 ARG A O 1
ATOM 835 N N . GLY A 1 100 ? 17.786 -4.237 0.846 1.00 72.00 100 GLY A N 1
ATOM 836 C CA . GLY A 1 100 ? 18.669 -5.396 1.028 1.00 72.00 100 GLY A CA 1
ATOM 837 C C . GLY A 1 100 ? 17.999 -6.624 1.662 1.00 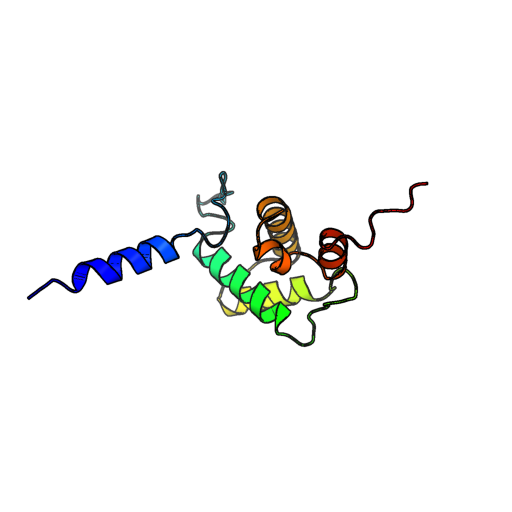72.00 100 GLY A C 1
ATOM 838 O O . GLY A 1 100 ? 18.663 -7.641 1.831 1.00 72.00 100 GLY A O 1
ATOM 839 N N . GLU A 1 101 ? 16.706 -6.546 1.987 1.00 79.50 101 GLU A N 1
ATOM 840 C CA . GLU A 1 101 ? 15.893 -7.686 2.425 1.00 79.50 101 GLU A CA 1
ATOM 841 C C . GLU A 1 101 ? 15.164 -8.307 1.225 1.00 79.50 101 GLU A C 1
ATOM 843 O O . GLU A 1 101 ? 14.816 -7.588 0.279 1.00 79.50 101 GLU A O 1
ATOM 848 N N . PRO A 1 102 ? 14.870 -9.620 1.241 1.00 74.12 102 PRO A N 1
ATOM 849 C CA . PRO A 1 102 ? 14.178 -10.264 0.132 1.00 74.12 102 PRO A CA 1
ATOM 850 C C . PRO A 1 102 ? 12.812 -9.625 -0.145 1.00 74.12 102 PRO A C 1
ATOM 852 O O . PRO A 1 102 ? 12.420 -9.551 -1.303 1.00 74.12 102 PRO A O 1
ATOM 855 N N . GLU A 1 103 ? 12.113 -9.089 0.858 1.00 76.44 103 GLU A N 1
ATOM 856 C CA . GLU A 1 103 ? 10.801 -8.437 0.734 1.00 76.44 103 GLU A CA 1
ATOM 857 C C . GLU A 1 103 ? 10.837 -7.071 0.025 1.00 76.44 103 GLU A C 1
ATOM 859 O O . GLU A 1 103 ? 9.782 -6.514 -0.301 1.00 76.44 103 GLU A O 1
ATOM 864 N N . PHE A 1 104 ? 12.024 -6.529 -0.278 1.00 77.94 104 PHE A N 1
ATOM 865 C CA . PHE A 1 104 ? 12.169 -5.273 -1.019 1.00 77.94 104 PHE A CA 1
ATOM 866 C C . PHE A 1 104 ? 11.379 -5.273 -2.331 1.00 77.94 104 PHE A C 1
ATOM 868 O O . PHE A 1 104 ? 10.787 -4.254 -2.709 1.00 77.94 104 PHE A O 1
ATOM 875 N N . HIS A 1 105 ? 11.301 -6.429 -2.998 1.00 76.75 105 HIS A N 1
ATOM 876 C CA . HIS A 1 105 ? 10.624 -6.556 -4.283 1.00 76.75 105 HIS A CA 1
ATOM 877 C C . HIS A 1 105 ? 9.138 -6.197 -4.234 1.00 76.75 105 HIS A C 1
ATOM 879 O O . HIS A 1 105 ? 8.588 -5.727 -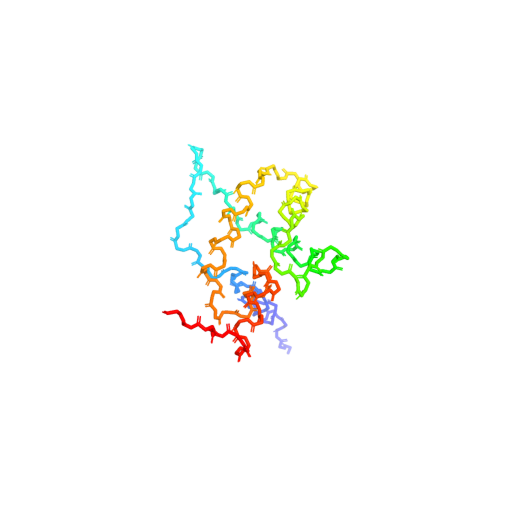5.227 1.00 76.75 105 HIS A O 1
ATOM 885 N N . LEU A 1 106 ? 8.485 -6.352 -3.079 1.00 78.75 106 LEU A N 1
ATOM 886 C CA . LEU A 1 106 ? 7.060 -6.061 -2.937 1.00 78.75 106 LEU A CA 1
ATOM 887 C C . LEU A 1 106 ? 6.767 -4.560 -3.018 1.00 78.75 106 LEU A C 1
ATOM 889 O O . LEU A 1 106 ? 5.697 -4.155 -3.480 1.00 78.75 106 LEU A O 1
ATOM 893 N N . VAL A 1 107 ? 7.713 -3.727 -2.584 1.00 79.69 107 VAL A N 1
ATOM 894 C CA . VAL A 1 107 ? 7.567 -2.264 -2.503 1.00 79.69 107 VAL A CA 1
ATOM 895 C C . VAL A 1 107 ? 8.325 -1.524 -3.599 1.00 79.69 107 VAL A C 1
ATOM 897 O O . VAL A 1 107 ? 7.948 -0.390 -3.935 1.00 79.69 107 VAL A O 1
ATOM 900 N N . ALA A 1 108 ? 9.342 -2.161 -4.177 1.00 73.44 108 ALA A N 1
ATOM 901 C CA . ALA A 1 108 ? 10.068 -1.677 -5.339 1.00 73.44 108 ALA A CA 1
ATOM 902 C C . ALA A 1 108 ? 9.149 -1.565 -6.569 1.00 73.44 108 ALA A C 1
ATOM 904 O O . ALA A 1 108 ? 8.186 -2.314 -6.738 1.00 73.44 108 ALA A O 1
ATOM 905 N N . GLY A 1 109 ? 9.401 -0.579 -7.429 1.00 68.06 109 GLY A N 1
ATOM 906 C CA . GLY A 1 109 ? 8.871 -0.602 -8.796 1.00 68.06 109 GLY A CA 1
ATOM 907 C C . GLY A 1 109 ? 9.659 -1.576 -9.677 1.00 68.06 109 GLY A C 1
ATOM 908 O O . GLY A 1 109 ? 10.794 -1.910 -9.349 1.00 68.06 109 GLY A O 1
ATOM 909 N N . GLY A 1 110 ? 9.100 -1.963 -10.831 1.00 62.75 110 GLY A N 1
ATOM 910 C CA . GLY A 1 110 ? 9.807 -2.822 -11.792 1.00 62.75 110 GLY A CA 1
ATOM 911 C C . GLY A 1 110 ? 11.199 -2.285 -12.146 1.00 62.75 110 GLY A C 1
ATOM 912 O O . GLY A 1 110 ? 12.169 -3.022 -12.099 1.00 62.75 110 GLY A O 1
ATOM 913 N N . GLU A 1 111 ? 11.337 -0.977 -12.379 1.00 58.81 111 GLU A N 1
ATOM 914 C CA . GLU A 1 111 ? 12.631 -0.333 -12.674 1.00 58.81 111 GLU A CA 1
ATOM 915 C C . GLU A 1 111 ? 13.663 -0.455 -11.534 1.00 58.81 111 GLU A C 1
ATOM 917 O O . GLU A 1 111 ? 14.849 -0.643 -11.786 1.00 58.81 111 GLU A O 1
ATOM 922 N N . GLU A 1 112 ? 13.220 -0.389 -10.277 1.00 57.69 112 GLU A N 1
ATOM 923 C CA . GLU A 1 112 ? 14.106 -0.451 -9.107 1.00 57.69 112 GLU A CA 1
ATOM 924 C C . GLU A 1 112 ? 14.616 -1.884 -8.871 1.00 57.69 112 GLU A C 1
ATOM 926 O O . GLU A 1 112 ? 15.755 -2.054 -8.447 1.00 57.69 112 GLU A O 1
ATOM 931 N N . LEU A 1 113 ? 13.820 -2.899 -9.235 1.00 58.88 113 LEU A N 1
ATOM 932 C CA . LEU A 1 113 ? 14.242 -4.305 -9.271 1.00 58.88 113 LEU A CA 1
ATOM 933 C C . LEU A 1 113 ? 15.338 -4.560 -10.315 1.00 58.88 113 LEU A C 1
ATOM 935 O O . LEU A 1 113 ? 16.283 -5.301 -10.057 1.00 58.88 113 LEU A O 1
ATOM 939 N N . PHE A 1 114 ? 15.248 -3.919 -11.484 1.00 55.69 114 PHE A N 1
ATOM 940 C CA . PHE A 1 114 ? 16.282 -4.035 -12.521 1.00 55.69 114 PHE A CA 1
ATOM 941 C C . PHE A 1 114 ? 17.579 -3.295 -12.165 1.00 55.69 114 PHE A C 1
ATOM 943 O O . PHE A 1 114 ? 18.654 -3.708 -12.602 1.00 55.69 114 PHE A O 1
ATOM 950 N N . GLN A 1 115 ? 17.505 -2.219 -11.373 1.00 56.62 115 GLN A N 1
ATOM 951 C CA . GLN A 1 115 ? 18.692 -1.498 -10.901 1.00 56.62 115 GLN A CA 1
ATOM 952 C C . GLN A 1 115 ? 19.472 -2.295 -9.844 1.00 56.62 115 GLN A C 1
ATOM 954 O O . GLN A 1 115 ? 20.700 -2.292 -9.879 1.00 56.62 115 GLN A O 1
ATOM 959 N N . GLU A 1 116 ? 18.790 -3.012 -8.944 1.00 51.50 116 GLU A N 1
ATOM 960 C CA . GLU A 1 116 ? 19.436 -3.835 -7.907 1.00 51.50 116 GLU A CA 1
ATOM 961 C C . GLU A 1 116 ? 20.107 -5.096 -8.479 1.00 51.50 116 GLU A C 1
ATOM 963 O O . GLU A 1 116 ? 21.199 -5.460 -8.049 1.00 51.50 116 GLU A O 1
ATOM 968 N N . ASN A 1 117 ? 19.541 -5.688 -9.538 1.00 51.06 117 ASN A N 1
ATOM 969 C CA . ASN A 1 117 ? 20.151 -6.805 -10.273 1.00 51.06 117 ASN A CA 1
ATOM 970 C C . ASN A 1 117 ? 21.298 -6.393 -11.226 1.00 51.06 117 ASN A C 1
ATOM 972 O O . ASN A 1 117 ? 21.766 -7.213 -12.016 1.00 51.06 117 ASN A O 1
ATOM 976 N N . GLY A 1 118 ? 21.777 -5.145 -11.146 1.00 47.19 118 GLY A N 1
ATOM 977 C CA . GLY A 1 118 ? 23.072 -4.750 -11.697 1.00 47.19 118 GLY A CA 1
ATOM 978 C C . GLY A 1 118 ? 23.128 -4.498 -13.203 1.00 47.19 118 GLY A C 1
ATOM 979 O O . GLY A 1 118 ? 24.176 -4.746 -13.794 1.00 47.19 118 GLY A O 1
ATOM 980 N N . LEU A 1 119 ? 22.064 -3.988 -13.841 1.00 45.28 119 LEU A N 1
ATOM 981 C CA . LEU A 1 119 ? 22.137 -3.662 -15.276 1.00 45.28 119 LEU A CA 1
ATOM 982 C C . LEU A 1 119 ? 22.068 -2.188 -15.668 1.00 45.28 119 LEU A C 1
ATOM 984 O O . LEU A 1 119 ? 22.449 -1.895 -16.794 1.00 45.28 119 LEU A O 1
ATOM 988 N N . LEU A 1 120 ? 21.695 -1.245 -14.798 1.00 45.62 120 LEU A N 1
ATOM 989 C CA . LEU A 1 120 ? 21.769 0.182 -15.150 1.00 45.62 120 LEU A CA 1
ATOM 990 C C . LEU A 1 120 ? 22.053 1.065 -13.929 1.00 45.62 120 LEU A C 1
ATOM 992 O O . LEU A 1 120 ? 21.193 1.803 -13.452 1.00 45.62 120 LEU A O 1
ATOM 996 N N . ALA A 1 121 ? 23.296 1.021 -13.449 1.00 42.25 121 ALA A N 1
ATOM 997 C CA . ALA A 1 121 ? 23.892 2.202 -12.846 1.00 42.25 121 ALA A CA 1
ATOM 998 C C . ALA A 1 121 ? 24.582 3.011 -13.957 1.00 42.25 121 ALA A C 1
ATOM 1000 O O . ALA A 1 121 ? 25.638 2.618 -14.447 1.00 42.25 121 ALA A O 1
ATOM 1001 N N . SER A 1 122 ? 24.017 4.188 -14.244 1.00 39.62 122 SER A N 1
ATOM 1002 C CA . SER A 1 122 ? 24.615 5.321 -14.978 1.00 39.62 122 SER A CA 1
ATOM 1003 C C . SER A 1 122 ? 24.452 5.311 -16.513 1.00 39.62 122 SER A C 1
ATOM 1005 O O . SER A 1 122 ? 24.389 4.259 -17.140 1.00 39.62 122 SER A O 1
ATOM 1007 N N . PRO A 1 123 ? 24.360 6.506 -17.125 1.00 38.75 123 PRO A N 1
ATOM 1008 C CA . PRO A 1 123 ? 25.584 7.267 -17.338 1.00 38.75 123 PRO A CA 1
ATOM 1009 C C . PRO A 1 123 ? 25.643 8.531 -16.483 1.00 38.75 123 PRO A C 1
ATOM 1011 O O . PRO A 1 123 ? 24.659 9.249 -16.318 1.00 38.75 123 PRO A O 1
ATOM 1014 N N . GLN A 1 124 ? 26.830 8.747 -15.919 1.00 43.44 124 GLN A N 1
ATOM 1015 C CA . GLN A 1 124 ? 27.251 10.021 -15.362 1.00 43.44 124 GLN A CA 1
ATOM 1016 C C . GLN A 1 124 ? 27.136 11.094 -16.448 1.00 43.44 124 GLN A C 1
ATOM 1018 O O . GLN A 1 124 ? 27.493 10.835 -17.601 1.00 43.44 124 GLN A O 1
ATOM 1023 N N . SER A 1 125 ? 26.668 12.275 -16.055 1.00 40.38 125 SER A N 1
ATOM 1024 C CA . SER A 1 125 ? 26.943 13.523 -16.768 1.00 40.38 125 SER A CA 1
ATOM 1025 C C . SER A 1 125 ? 28.123 14.218 -16.108 1.00 40.38 125 SER A C 1
ATOM 1027 O O . SER A 1 125 ? 28.182 14.167 -14.856 1.00 40.38 125 SER A O 1
#

Secondary structure (DSSP, 8-state):
---THHHHHHHHHHHTS-SSS--S-PPBPTTS-BTT-HHHHHHHHHHHHHHHHSTT--SSSSS-SSHHHHHHHHHHHTT----HHHHHHHHHHHHHHSTTSTTHHHHS-HHHHHHHTTS------

Foldseek 3Di:
DDDPVPPVVVVVVVVPPQPFNPDPDFDADPVRHGPQDSVNVVQLLVLLVVCCVDPQQQLADWDRPCSLVSSQVSCVVVVHHDDSVRSLVVLVVSCVRCVVPPSNVSSDHNVRVVVVVPDDDDDDD

Radius of gyration: 17.78 Å; chains: 1; bounding box: 40×55×42 Å

pLDDT: mean 72.16, std 17.73, range [38.75, 95.88]